Protein AF-A0A2T1LUF0-F1 (afdb_monomer)

Solvent-accessible surface area (backbone atoms only — not comparable to full-atom values): 8738 Å² total; per-residue (Å²): 135,84,77,81,76,81,46,72,66,60,50,53,50,52,51,51,52,54,47,62,18,52,32,53,38,45,42,65,79,54,93,56,100,83,43,56,70,47,78,47,63,27,57,85,24,32,35,70,45,94,84,47,35,38,38,39,35,55,52,91,51,93,32,41,53,25,64,31,43,52,84,76,80,85,52,68,20,34,42,39,33,30,38,39,20,70,37,73,80,60,78,55,43,40,29,32,39,29,41,32,38,62,60,93,87,37,79,45,43,26,39,49,32,81,74,45,63,78,77,44,64,72,50,52,35,42,49,56,94,37,28,39,40,43,34,36,39,58,99,88,52,74,50,74,48,42,30,35,71,57,92,64,29,40,42,76,61,130

Structure (mmCIF, N/CA/C/O backbone):
data_AF-A0A2T1LUF0-F1
#
_entry.id   AF-A0A2T1LUF0-F1
#
loop_
_atom_site.group_PDB
_atom_site.id
_atom_site.type_symbol
_atom_site.label_atom_id
_atom_site.label_alt_id
_atom_site.label_comp_id
_atom_site.label_asym_id
_atom_site.label_entity_id
_atom_site.label_seq_id
_atom_site.pdbx_PDB_ins_code
_atom_site.Cartn_x
_atom_site.Cartn_y
_atom_site.Cartn_z
_atom_site.occupancy
_atom_site.B_iso_or_equiv
_atom_site.auth_seq_id
_atom_site.auth_comp_id
_atom_site.auth_asym_id
_atom_site.auth_atom_id
_atom_site.pdbx_PDB_model_num
ATOM 1 N N . MET A 1 1 ? 12.434 1.227 37.910 1.00 39.69 1 MET A N 1
ATOM 2 C CA . MET A 1 1 ? 12.124 0.476 36.674 1.00 39.69 1 MET A CA 1
ATOM 3 C C . MET A 1 1 ? 10.641 0.638 36.383 1.00 39.69 1 MET A C 1
ATOM 5 O O . MET A 1 1 ? 9.829 0.006 37.044 1.00 39.69 1 MET A O 1
ATOM 9 N N . THR A 1 2 ? 10.263 1.527 35.473 1.00 48.47 2 THR A N 1
ATOM 10 C CA . THR A 1 2 ? 8.876 1.645 35.007 1.00 48.47 2 THR A CA 1
ATOM 11 C C . THR A 1 2 ? 8.647 0.570 33.948 1.00 48.47 2 THR A C 1
ATOM 13 O O . THR A 1 2 ? 9.166 0.659 32.840 1.00 48.47 2 THR A O 1
ATOM 16 N N . ARG A 1 3 ? 7.925 -0.498 34.305 1.00 55.00 3 ARG A N 1
ATOM 17 C CA . ARG A 1 3 ? 7.393 -1.444 33.316 1.00 55.00 3 ARG A CA 1
ATOM 18 C C . ARG A 1 3 ? 6.423 -0.659 32.438 1.00 55.00 3 ARG A C 1
ATOM 20 O O . ARG A 1 3 ? 5.409 -0.181 32.938 1.00 55.00 3 ARG A O 1
ATOM 27 N N . GLU A 1 4 ? 6.757 -0.493 31.165 1.00 61.50 4 GLU A N 1
ATOM 28 C CA . GLU A 1 4 ? 5.844 0.076 30.179 1.00 61.50 4 GLU A CA 1
ATOM 29 C C . GLU A 1 4 ? 4.575 -0.793 30.161 1.00 61.50 4 GLU A C 1
ATOM 31 O O . GLU A 1 4 ? 4.628 -1.987 29.853 1.00 61.50 4 GLU A O 1
ATOM 36 N N . VAL A 1 5 ? 3.439 -0.235 30.581 1.00 66.12 5 VAL A N 1
ATOM 37 C CA . VAL A 1 5 ? 2.164 -0.955 30.564 1.00 66.12 5 VAL A CA 1
ATOM 38 C C . VAL A 1 5 ? 1.681 -0.961 29.120 1.00 66.12 5 VAL A C 1
ATOM 40 O O . VAL A 1 5 ? 1.334 0.077 28.565 1.00 66.12 5 VAL A O 1
ATOM 43 N N . PHE A 1 6 ? 1.702 -2.133 28.488 1.00 70.75 6 PHE A N 1
ATOM 44 C CA . PHE A 1 6 ? 1.179 -2.310 27.137 1.00 70.75 6 PHE A CA 1
ATOM 45 C C . PHE A 1 6 ? -0.339 -2.127 27.162 1.00 70.75 6 PHE A C 1
ATOM 47 O O . PHE A 1 6 ? -1.063 -3.015 27.623 1.00 70.75 6 PHE A O 1
ATOM 54 N N . THR A 1 7 ? -0.813 -0.976 26.691 1.00 84.19 7 THR A N 1
ATOM 55 C CA . THR A 1 7 ? -2.248 -0.700 26.621 1.00 84.19 7 THR A CA 1
ATOM 56 C C . THR A 1 7 ? -2.922 -1.605 25.576 1.00 84.19 7 THR A C 1
ATOM 58 O O . THR A 1 7 ? -2.245 -2.112 24.665 1.00 84.19 7 THR A O 1
ATOM 61 N N . PRO A 1 8 ? -4.240 -1.856 25.686 1.00 84.69 8 PRO A N 1
ATOM 62 C CA . PRO A 1 8 ? -4.996 -2.592 24.672 1.00 84.69 8 PRO A CA 1
ATOM 63 C C . PRO A 1 8 ? -4.820 -2.015 23.261 1.00 84.69 8 PRO A C 1
ATOM 65 O O . PRO A 1 8 ? -4.638 -2.769 22.307 1.00 84.69 8 PRO A O 1
ATOM 68 N N . GLU A 1 9 ? -4.768 -0.689 23.140 1.00 81.62 9 GLU A N 1
ATOM 69 C CA . GLU A 1 9 ? -4.602 0.032 21.875 1.00 81.62 9 GLU A CA 1
ATOM 70 C C . GLU A 1 9 ? -3.221 -0.235 21.268 1.00 81.62 9 GLU A C 1
ATOM 72 O O . GLU A 1 9 ? -3.113 -0.566 20.087 1.00 81.62 9 GLU A O 1
ATOM 77 N N . LYS A 1 10 ? -2.154 -0.197 22.084 1.00 82.50 10 LYS A N 1
ATOM 78 C CA . LYS A 1 10 ? -0.789 -0.523 21.634 1.00 82.50 10 LYS A CA 1
ATOM 79 C C . LYS A 1 10 ? -0.705 -1.965 21.128 1.00 82.50 10 LYS A C 1
ATOM 81 O O . LYS A 1 10 ? -0.046 -2.240 20.128 1.00 82.50 10 LYS A O 1
ATOM 86 N N . ARG A 1 11 ? -1.401 -2.897 21.787 1.00 86.38 11 ARG A N 1
ATOM 87 C CA . ARG A 1 11 ? -1.461 -4.304 21.363 1.00 86.38 11 ARG A CA 1
ATOM 88 C C . ARG A 1 11 ? -2.219 -4.476 20.048 1.00 86.38 11 ARG A C 1
ATOM 90 O O . ARG A 1 11 ? -1.740 -5.200 19.178 1.00 86.38 11 ARG A O 1
ATOM 97 N N . ALA A 1 12 ? -3.365 -3.815 19.900 1.00 84.88 12 ALA A N 1
ATOM 98 C CA . ALA A 1 12 ? -4.143 -3.836 18.665 1.00 84.88 12 ALA A CA 1
ATOM 99 C C . ALA A 1 12 ? -3.321 -3.286 17.491 1.00 84.88 12 ALA A C 1
ATOM 101 O O . ALA A 1 12 ? -3.237 -3.931 16.446 1.00 84.88 12 ALA A O 1
ATOM 102 N N . TRP A 1 13 ? -2.624 -2.167 17.704 1.00 85.12 13 TRP A N 1
ATOM 103 C CA . TRP A 1 13 ? -1.712 -1.590 16.720 1.00 85.12 13 TRP A CA 1
ATOM 104 C C . TRP A 1 13 ? -0.599 -2.570 16.319 1.00 85.12 13 TRP A C 1
ATOM 106 O O . TRP A 1 13 ? -0.412 -2.829 15.132 1.00 85.12 13 TRP A O 1
ATOM 116 N N . CYS A 1 14 ? 0.091 -3.189 17.288 1.00 87.38 14 CYS A N 1
ATOM 117 C CA . CYS A 1 14 ? 1.151 -4.163 17.000 1.00 87.38 14 CYS A CA 1
ATOM 118 C C . CYS A 1 14 ? 0.638 -5.380 16.220 1.00 87.38 14 CYS A C 1
ATOM 120 O O . CYS A 1 14 ? 1.321 -5.857 15.315 1.00 87.38 14 CYS A O 1
ATOM 122 N N . ASN A 1 15 ? -0.553 -5.883 16.555 1.00 89.38 15 ASN A N 1
ATOM 123 C CA . ASN A 1 15 ? -1.156 -7.007 15.843 1.00 89.38 15 ASN A CA 1
ATOM 124 C C . ASN A 1 15 ? -1.456 -6.642 14.387 1.00 89.38 15 ASN A C 1
ATOM 126 O O . ASN A 1 15 ? -1.097 -7.398 13.489 1.00 89.38 15 ASN A O 1
ATOM 130 N N . ARG A 1 16 ? -2.045 -5.466 14.146 1.00 88.94 16 ARG A N 1
ATOM 131 C CA . ARG A 1 16 ? -2.337 -4.976 12.792 1.00 88.94 16 ARG A CA 1
ATOM 132 C C . ARG A 1 16 ? -1.066 -4.765 11.982 1.00 88.94 16 ARG A C 1
ATOM 134 O O . ARG A 1 16 ? -0.977 -5.241 10.856 1.00 88.94 16 ARG A O 1
ATOM 141 N N . TRP A 1 17 ? -0.056 -4.129 12.573 1.00 91.00 17 TRP A N 1
ATOM 142 C CA . TRP A 1 17 ? 1.248 -3.968 11.936 1.00 91.00 17 TRP A CA 1
ATOM 143 C C . TRP A 1 17 ? 1.855 -5.319 11.537 1.00 91.00 17 TRP A C 1
ATOM 145 O O . TRP A 1 17 ? 2.284 -5.494 10.398 1.00 91.00 17 TRP A O 1
ATOM 155 N N . LYS A 1 18 ? 1.799 -6.317 12.428 1.00 92.50 18 LYS A N 1
ATOM 156 C CA . LYS A 1 18 ? 2.267 -7.676 12.130 1.00 92.50 18 LYS A CA 1
ATOM 157 C C . LYS A 1 18 ? 1.479 -8.330 10.991 1.00 92.50 18 LYS A C 1
ATOM 159 O O . LYS A 1 18 ? 2.081 -9.029 10.177 1.00 92.50 18 LYS A O 1
ATOM 164 N N . THR A 1 19 ? 0.166 -8.114 10.918 1.00 92.69 19 THR A N 1
ATOM 165 C CA . THR A 1 19 ? -0.660 -8.584 9.796 1.00 92.69 19 THR A CA 1
ATOM 166 C C . THR A 1 19 ? -0.183 -7.973 8.482 1.00 92.69 19 THR A C 1
ATOM 168 O O . THR A 1 19 ? 0.086 -8.712 7.541 1.00 92.69 19 THR A O 1
ATOM 171 N N . LEU A 1 20 ? 0.014 -6.653 8.430 1.00 94.25 20 LEU A N 1
ATOM 172 C CA . LEU A 1 20 ? 0.485 -5.952 7.229 1.00 94.25 20 LEU A CA 1
ATOM 173 C C . LEU A 1 20 ? 1.869 -6.429 6.784 1.00 94.25 20 LEU A C 1
ATOM 175 O O . LEU A 1 20 ? 2.094 -6.695 5.609 1.00 94.25 20 LEU A O 1
ATOM 179 N N . GLN A 1 21 ? 2.786 -6.629 7.729 1.00 96.00 21 GLN A N 1
ATOM 180 C CA . GLN A 1 21 ? 4.127 -7.132 7.440 1.00 96.00 21 GLN A CA 1
ATOM 181 C C . GLN A 1 21 ? 4.150 -8.538 6.817 1.00 96.00 21 GLN A C 1
ATOM 183 O O . GLN A 1 21 ? 5.177 -8.933 6.269 1.00 96.00 21 GLN A O 1
ATOM 188 N N . ASN A 1 22 ? 3.059 -9.301 6.905 1.00 96.44 22 ASN A N 1
ATOM 189 C CA . ASN A 1 22 ? 2.963 -10.649 6.342 1.00 96.44 22 ASN A CA 1
ATOM 190 C C . ASN A 1 22 ? 1.808 -10.792 5.337 1.00 96.44 22 ASN A C 1
ATOM 192 O O . ASN A 1 22 ? 1.431 -11.908 4.983 1.00 96.44 22 ASN A O 1
ATOM 196 N N . ALA A 1 23 ? 1.224 -9.673 4.898 1.00 96.12 23 ALA A N 1
ATOM 197 C CA . ALA A 1 23 ? 0.115 -9.671 3.956 1.00 96.12 23 ALA A CA 1
ATOM 198 C C . ALA A 1 23 ? 0.594 -9.850 2.506 1.00 96.12 23 ALA A C 1
ATOM 200 O O . ALA A 1 23 ? 1.774 -9.684 2.172 1.00 96.12 23 ALA A O 1
ATOM 201 N N . THR A 1 24 ? -0.357 -10.186 1.636 1.00 97.75 24 THR A N 1
ATOM 202 C CA . THR A 1 24 ? -0.158 -10.244 0.188 1.00 97.75 24 THR A CA 1
ATOM 203 C C . THR A 1 24 ? -0.510 -8.895 -0.434 1.00 97.75 24 THR A C 1
ATOM 205 O O . THR A 1 24 ? -1.604 -8.381 -0.219 1.00 97.75 24 THR A O 1
ATOM 208 N N . TYR A 1 25 ? 0.409 -8.336 -1.220 1.00 98.00 25 TYR A N 1
ATOM 209 C CA . TYR A 1 25 ? 0.295 -7.033 -1.870 1.00 98.00 25 TYR A CA 1
ATOM 210 C C . TYR A 1 25 ? 0.289 -7.163 -3.386 1.00 98.00 25 TYR A C 1
ATOM 212 O O . TYR A 1 25 ? 1.051 -7.948 -3.950 1.00 98.00 25 TYR A O 1
ATOM 220 N N . THR A 1 26 ? -0.522 -6.334 -4.038 1.00 97.56 26 THR A N 1
ATOM 221 C CA . THR A 1 26 ? -0.459 -6.109 -5.484 1.00 97.56 26 THR A CA 1
ATOM 222 C C . THR A 1 26 ? 0.630 -5.080 -5.771 1.00 97.56 26 THR A C 1
ATOM 224 O O . THR A 1 26 ? 0.596 -3.974 -5.234 1.00 97.56 26 THR A O 1
ATOM 227 N N . VAL A 1 27 ? 1.609 -5.427 -6.603 1.00 96.69 27 VAL A N 1
ATOM 228 C CA . VAL A 1 27 ? 2.794 -4.598 -6.866 1.00 96.69 27 VAL A CA 1
ATOM 229 C C . VAL A 1 27 ? 3.121 -4.565 -8.358 1.00 96.69 27 VAL A C 1
ATOM 231 O O . VAL A 1 27 ? 2.947 -5.578 -9.037 1.00 96.69 27 VAL A O 1
ATOM 234 N N . PRO A 1 28 ? 3.584 -3.427 -8.897 1.00 95.56 28 PRO A N 1
ATOM 235 C CA . PRO A 1 28 ? 3.922 -3.328 -10.310 1.00 95.56 28 PRO A CA 1
ATOM 236 C C . PRO A 1 28 ? 5.251 -4.028 -10.619 1.00 95.56 28 PRO A C 1
ATOM 238 O O . PRO A 1 28 ? 6.172 -4.035 -9.802 1.00 95.56 28 PRO A O 1
ATOM 241 N N . THR A 1 29 ? 5.369 -4.603 -11.814 1.00 92.38 29 THR A N 1
ATOM 242 C CA . THR A 1 29 ? 6.590 -5.279 -12.290 1.00 92.38 29 THR A CA 1
ATOM 243 C C . THR A 1 29 ? 7.595 -4.328 -12.938 1.00 92.38 29 THR A C 1
ATOM 245 O O . THR A 1 29 ? 8.764 -4.683 -13.083 1.00 92.38 29 THR A O 1
ATOM 248 N N . ASN A 1 30 ? 7.148 -3.131 -13.321 1.00 91.06 30 ASN A N 1
ATOM 249 C CA . ASN A 1 30 ? 7.943 -2.057 -13.908 1.00 91.06 30 ASN A CA 1
ATOM 250 C C . ASN A 1 30 ? 7.407 -0.675 -13.467 1.00 91.06 30 ASN A C 1
ATOM 252 O O . ASN A 1 30 ? 6.424 -0.596 -12.734 1.00 91.06 30 ASN A O 1
ATOM 256 N N . PHE A 1 31 ? 8.064 0.417 -13.866 1.00 90.62 31 PHE A N 1
ATOM 257 C CA . PHE A 1 31 ? 7.662 1.784 -13.488 1.00 90.62 31 PHE A CA 1
ATOM 258 C C . PHE A 1 31 ? 6.901 2.540 -14.589 1.00 90.62 31 PHE A C 1
ATOM 260 O O . PHE A 1 31 ? 6.690 3.749 -14.460 1.00 90.62 31 PHE A O 1
ATOM 267 N N . GLU A 1 32 ? 6.486 1.848 -15.651 1.00 88.56 32 GLU A N 1
ATOM 268 C CA . GLU A 1 32 ? 5.768 2.445 -16.776 1.00 88.56 32 GLU A CA 1
ATOM 269 C C . GLU A 1 32 ? 4.297 2.743 -16.419 1.00 88.56 32 GLU A C 1
ATOM 271 O O . GLU A 1 32 ? 3.726 2.099 -15.531 1.00 88.56 32 GLU A O 1
ATOM 276 N N . PRO A 1 33 ? 3.633 3.694 -17.107 1.00 82.56 33 PRO A N 1
ATOM 277 C CA . PRO A 1 33 ? 2.236 4.051 -16.831 1.00 82.56 33 PRO A CA 1
ATOM 278 C C . PRO A 1 33 ? 1.239 2.884 -16.925 1.00 82.56 33 PRO A C 1
ATOM 280 O O . PRO A 1 33 ? 0.212 2.893 -16.251 1.00 82.56 33 PRO A O 1
ATOM 283 N N . ASN A 1 34 ? 1.534 1.883 -17.754 1.00 85.94 34 ASN A N 1
ATO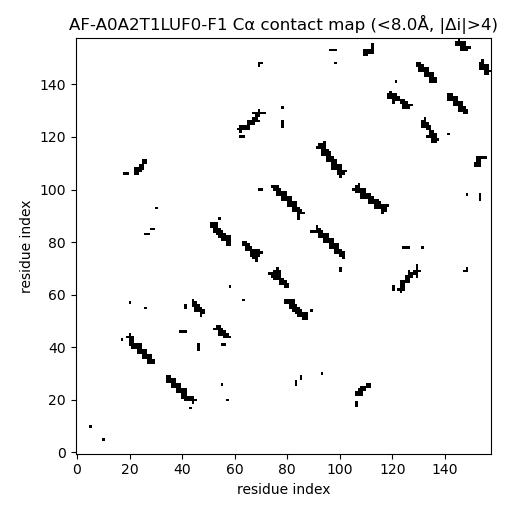M 284 C CA . ASN A 1 34 ? 0.734 0.680 -17.982 1.00 85.94 34 ASN A CA 1
ATOM 285 C C . ASN A 1 34 ? 1.418 -0.581 -17.429 1.00 85.94 34 ASN A C 1
ATOM 287 O O . ASN A 1 34 ? 1.334 -1.646 -18.040 1.00 85.94 34 ASN A O 1
ATOM 291 N N . ALA A 1 35 ? 2.118 -0.451 -16.299 1.00 90.56 35 ALA A N 1
ATOM 292 C CA . ALA A 1 35 ? 2.789 -1.567 -15.650 1.00 90.56 35 ALA A CA 1
ATOM 293 C C . ALA A 1 35 ? 1.847 -2.760 -15.427 1.00 90.56 35 ALA A C 1
ATOM 295 O O . ALA A 1 35 ? 0.699 -2.607 -15.004 1.00 90.56 35 ALA A O 1
ATOM 296 N N . GLU A 1 36 ? 2.366 -3.963 -15.662 1.00 94.19 36 GLU A N 1
ATOM 297 C CA . GLU A 1 36 ? 1.718 -5.183 -15.193 1.00 94.19 36 GLU A CA 1
ATOM 298 C C . GLU A 1 36 ? 1.867 -5.286 -13.676 1.00 94.19 36 GLU A C 1
ATOM 300 O O . GLU A 1 36 ? 2.862 -4.834 -13.103 1.00 94.19 36 GLU A O 1
ATOM 305 N N . TYR A 1 37 ? 0.893 -5.916 -13.026 1.00 95.44 37 TYR A N 1
ATOM 306 C CA . TYR A 1 37 ? 0.900 -6.119 -11.583 1.00 95.44 37 TYR A CA 1
ATOM 307 C C . TYR A 1 37 ? 0.981 -7.603 -11.247 1.00 95.44 37 TYR A C 1
ATOM 309 O O . TYR A 1 37 ? 0.353 -8.439 -11.893 1.00 95.44 37 TYR A O 1
ATOM 317 N N . ILE A 1 38 ? 1.732 -7.916 -10.197 1.00 96.25 38 ILE A N 1
ATOM 318 C CA . ILE A 1 38 ? 1.816 -9.247 -9.596 1.00 96.25 38 ILE A CA 1
ATOM 319 C C . ILE A 1 38 ? 1.425 -9.173 -8.124 1.00 96.25 38 ILE A C 1
ATOM 321 O O . ILE A 1 38 ? 1.468 -8.108 -7.509 1.00 96.25 38 ILE A O 1
ATOM 325 N N . THR A 1 39 ? 1.085 -10.314 -7.537 1.00 97.38 39 THR A N 1
ATOM 326 C CA . THR A 1 39 ? 0.885 -10.434 -6.092 1.00 97.38 39 THR A CA 1
ATOM 327 C C . THR A 1 39 ? 2.145 -10.967 -5.425 1.00 97.38 39 THR A C 1
ATOM 329 O O . THR A 1 39 ? 2.677 -11.994 -5.847 1.00 97.38 39 THR A O 1
ATOM 332 N N . VAL A 1 40 ? 2.592 -10.321 -4.353 1.00 97.25 40 VAL A N 1
ATOM 333 C CA . VAL A 1 40 ? 3.725 -10.773 -3.536 1.00 97.25 40 VAL A CA 1
ATOM 334 C C . VAL A 1 40 ? 3.308 -10.875 -2.081 1.00 97.25 40 VAL A C 1
ATOM 336 O O . VAL A 1 40 ? 2.593 -10.015 -1.582 1.00 97.25 40 VAL A O 1
ATOM 339 N N . THR A 1 41 ? 3.748 -11.919 -1.387 1.00 97.50 41 THR A N 1
ATOM 340 C CA . THR A 1 41 ? 3.554 -12.023 0.066 1.00 97.50 41 THR A CA 1
ATOM 341 C C . THR A 1 41 ? 4.801 -11.509 0.756 1.00 97.50 41 THR A C 1
ATOM 343 O O . THR A 1 41 ? 5.902 -11.985 0.474 1.00 97.50 41 THR A O 1
ATOM 346 N N . LEU A 1 42 ? 4.630 -10.519 1.629 1.00 97.25 42 LEU A N 1
ATOM 347 C CA . LEU A 1 42 ? 5.734 -9.993 2.417 1.00 97.25 42 LEU A CA 1
ATOM 348 C C . LEU A 1 42 ? 6.093 -10.979 3.533 1.00 97.25 42 LEU A C 1
ATOM 350 O O . LEU A 1 42 ? 5.241 -11.681 4.071 1.00 97.25 42 LEU A O 1
ATOM 354 N N . ASN A 1 43 ? 7.366 -11.006 3.900 1.00 96.94 43 ASN A N 1
ATOM 355 C CA . ASN A 1 43 ? 7.867 -11.635 5.108 1.00 96.94 43 ASN A CA 1
ATOM 356 C C . ASN A 1 43 ? 8.499 -10.536 5.961 1.00 96.94 43 ASN A C 1
ATOM 358 O O . ASN A 1 43 ? 9.476 -9.905 5.553 1.00 96.94 43 ASN A O 1
ATOM 362 N N . ASN A 1 44 ? 7.898 -10.262 7.120 1.00 95.62 44 ASN A N 1
ATOM 363 C CA . ASN A 1 44 ? 8.338 -9.193 8.018 1.00 95.62 44 ASN A CA 1
ATOM 364 C C . ASN A 1 44 ? 8.473 -7.813 7.324 1.00 95.62 44 ASN A C 1
ATOM 366 O O . ASN A 1 44 ? 9.416 -7.059 7.555 1.00 95.62 44 ASN A O 1
ATOM 370 N N . GLY A 1 45 ? 7.520 -7.489 6.448 1.00 95.62 45 GLY A N 1
ATOM 371 C CA . GLY A 1 45 ? 7.427 -6.218 5.731 1.00 95.62 45 GLY A CA 1
ATOM 372 C C . GLY A 1 45 ? 8.253 -6.156 4.453 1.00 95.62 45 GLY A C 1
ATOM 373 O O . GLY A 1 45 ? 8.285 -5.104 3.825 1.00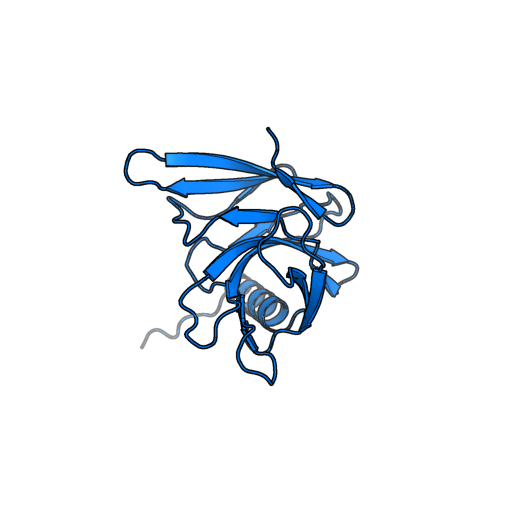 95.62 45 GLY A O 1
ATOM 374 N N . ARG A 1 46 ? 8.912 -7.247 4.046 1.00 95.75 46 ARG A N 1
ATOM 375 C CA . ARG A 1 46 ? 9.781 -7.260 2.866 1.00 95.75 46 ARG A CA 1
ATOM 376 C C . ARG A 1 46 ? 9.523 -8.454 1.960 1.00 95.75 46 ARG A C 1
ATOM 378 O O . ARG A 1 46 ? 9.215 -9.546 2.422 1.00 95.75 46 ARG A O 1
ATOM 385 N N . TYR A 1 47 ? 9.702 -8.255 0.666 1.00 95.69 47 TYR A N 1
ATOM 386 C CA . TYR A 1 47 ? 9.775 -9.314 -0.330 1.00 95.69 47 TYR A CA 1
ATOM 387 C C . TYR A 1 47 ? 10.991 -9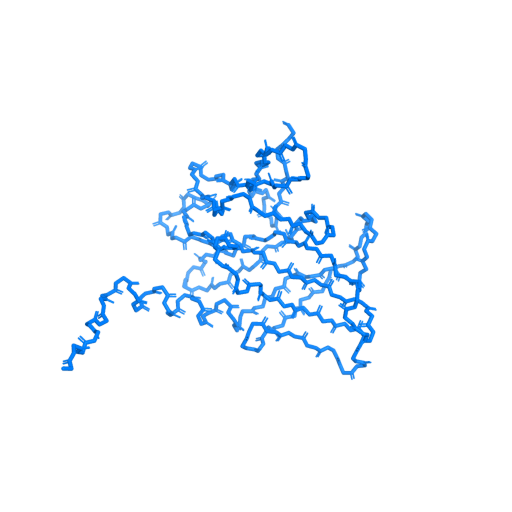.068 -1.217 1.00 95.69 47 TYR A C 1
ATOM 389 O O . TYR A 1 47 ? 11.240 -7.940 -1.638 1.00 95.69 47 TYR A O 1
ATOM 397 N N . GLN A 1 48 ? 11.724 -10.135 -1.510 1.00 94.19 48 GLN A N 1
ATOM 398 C CA . GLN A 1 48 ? 12.830 -10.144 -2.455 1.00 94.19 48 GLN A CA 1
ATOM 399 C C . GLN A 1 48 ? 12.616 -11.313 -3.407 1.00 94.19 48 GLN A C 1
ATOM 401 O O . GLN A 1 48 ? 12.404 -12.447 -2.977 1.00 94.19 48 GLN A O 1
ATOM 406 N N . ARG A 1 49 ? 12.665 -11.031 -4.707 1.00 92.56 49 ARG A N 1
ATOM 407 C CA . ARG A 1 49 ? 12.645 -12.069 -5.739 1.00 92.56 49 ARG A CA 1
ATOM 408 C C . ARG A 1 49 ? 13.988 -12.795 -5.772 1.00 92.56 49 ARG A C 1
ATOM 410 O O . ARG A 1 49 ? 15.018 -12.198 -5.473 1.00 92.56 49 ARG A O 1
ATOM 417 N N . GLU A 1 50 ? 13.987 -14.060 -6.183 1.00 89.56 50 GLU A N 1
ATOM 418 C CA . GLU A 1 50 ? 15.185 -14.916 -6.208 1.00 89.56 50 GLU A CA 1
ATOM 419 C C . GLU A 1 50 ? 16.358 -14.311 -6.993 1.00 89.56 50 GLU A C 1
ATOM 421 O O . GLU A 1 50 ? 17.511 -14.432 -6.587 1.00 89.56 50 GLU A O 1
ATOM 426 N N . ASP A 1 51 ? 16.073 -13.590 -8.080 1.00 87.50 51 ASP A N 1
ATOM 4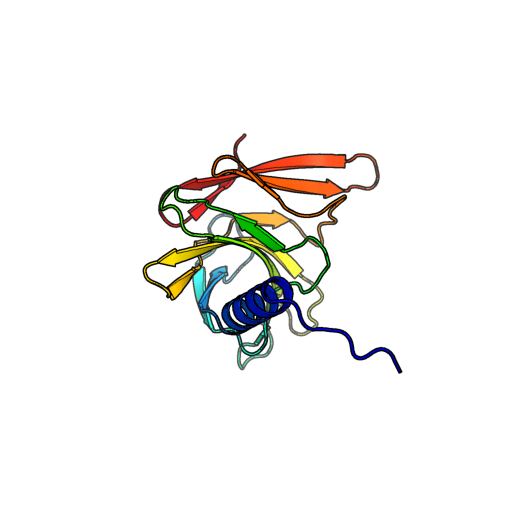27 C CA . ASP A 1 51 ? 17.096 -12.937 -8.899 1.00 87.50 51 ASP A CA 1
ATOM 428 C C . ASP A 1 51 ? 17.694 -11.673 -8.262 1.00 87.50 51 ASP A C 1
ATOM 430 O O . ASP A 1 51 ? 18.592 -11.064 -8.839 1.00 87.50 51 ASP A O 1
ATOM 434 N N . SER A 1 52 ? 17.212 -11.274 -7.079 1.00 84.56 52 SER A N 1
ATOM 435 C CA . SER A 1 52 ? 17.647 -10.092 -6.330 1.00 84.56 52 SER A CA 1
ATOM 436 C C . SER A 1 52 ? 17.549 -8.780 -7.106 1.00 84.56 52 SER A C 1
ATOM 438 O O . SER A 1 52 ? 18.232 -7.823 -6.769 1.00 84.56 52 SER A O 1
ATOM 440 N N . ARG A 1 53 ? 16.705 -8.708 -8.140 1.00 86.12 53 ARG A N 1
ATOM 441 C CA . ARG A 1 53 ? 16.461 -7.475 -8.910 1.00 86.12 53 ARG A CA 1
ATOM 442 C C . ARG A 1 53 ? 15.090 -6.886 -8.645 1.00 86.12 53 ARG A C 1
ATOM 444 O O . ARG A 1 53 ? 14.674 -5.979 -9.346 1.00 86.12 53 ARG A O 1
ATOM 451 N N . PHE A 1 54 ? 14.358 -7.431 -7.685 1.00 92.06 54 PHE A N 1
ATOM 452 C CA . PHE A 1 54 ? 13.016 -6.981 -7.376 1.00 92.06 54 PHE A CA 1
ATOM 453 C C . PHE A 1 54 ? 12.773 -7.058 -5.880 1.00 92.06 54 PHE A C 1
ATOM 455 O O . PHE A 1 54 ? 12.754 -8.148 -5.299 1.00 92.06 54 PHE A O 1
ATOM 462 N N . PHE A 1 55 ? 12.555 -5.892 -5.290 1.00 93.75 55 PHE A N 1
ATOM 463 C CA . PHE A 1 55 ? 12.339 -5.716 -3.867 1.00 93.75 55 PHE A CA 1
ATOM 464 C C . PHE A 1 55 ? 11.049 -4.956 -3.638 1.00 93.75 55 PHE A C 1
ATOM 466 O O . PHE A 1 55 ? 10.763 -3.976 -4.325 1.00 93.75 55 PHE A O 1
ATOM 473 N N . VAL A 1 56 ? 10.303 -5.390 -2.632 1.00 95.44 56 VAL A N 1
ATOM 474 C CA . VAL A 1 56 ? 9.155 -4.664 -2.103 1.00 95.44 56 VAL A CA 1
ATOM 475 C C . VAL A 1 56 ? 9.364 -4.518 -0.612 1.00 95.44 56 VAL A C 1
ATOM 477 O O . VAL A 1 56 ? 9.661 -5.498 0.069 1.00 95.44 56 VAL A O 1
ATOM 480 N N . GLU A 1 57 ? 9.208 -3.306 -0.103 1.00 94.94 57 GLU A N 1
ATOM 481 C CA . GLU A 1 57 ? 9.346 -3.028 1.319 1.00 94.94 57 GLU A CA 1
ATOM 482 C C . GLU A 1 57 ? 8.217 -2.125 1.799 1.00 94.94 57 GLU A C 1
ATOM 484 O O . GLU A 1 57 ? 8.052 -1.006 1.318 1.00 94.94 57 GLU A O 1
ATOM 489 N N . LEU A 1 58 ? 7.459 -2.610 2.780 1.00 94.69 58 LEU A N 1
ATOM 490 C CA . LEU A 1 58 ? 6.531 -1.799 3.549 1.00 94.69 58 LEU A CA 1
ATOM 491 C C . LEU A 1 58 ? 7.335 -0.793 4.372 1.00 94.69 58 LEU A C 1
ATOM 493 O O . LEU A 1 58 ? 8.178 -1.183 5.183 1.00 94.69 58 LEU A O 1
ATOM 497 N N . VAL A 1 59 ? 7.084 0.498 4.173 1.00 88.44 59 VAL A N 1
ATOM 498 C CA . VAL A 1 59 ? 7.890 1.523 4.831 1.00 88.44 59 VAL A CA 1
ATOM 499 C C . VAL A 1 59 ? 7.497 1.613 6.300 1.00 88.44 59 VAL A C 1
ATOM 501 O O . VAL A 1 59 ? 6.358 1.921 6.643 1.00 88.44 59 VAL A O 1
ATOM 504 N N . ASN A 1 60 ? 8.463 1.353 7.178 1.00 85.50 60 ASN A N 1
ATOM 505 C CA . ASN A 1 60 ? 8.299 1.455 8.624 1.00 85.50 60 ASN A CA 1
ATOM 506 C C . ASN A 1 60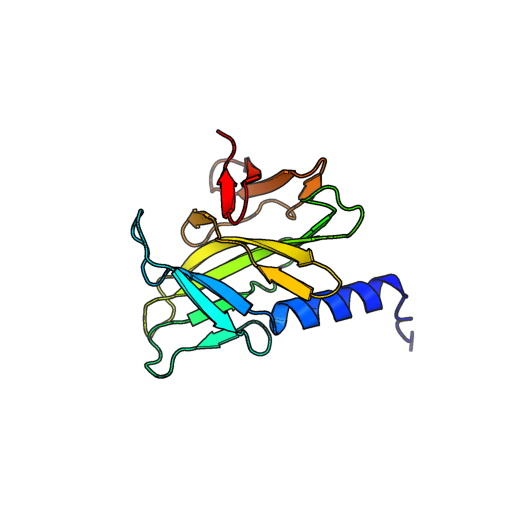 ? 8.760 2.827 9.137 1.00 85.50 60 ASN A C 1
ATOM 508 O O . ASN A 1 60 ? 9.609 2.931 10.023 1.00 85.50 60 ASN A O 1
ATOM 512 N N . GLU A 1 61 ? 8.230 3.889 8.538 1.00 86.88 61 GLU A N 1
ATOM 513 C CA . GLU A 1 61 ? 8.473 5.261 8.971 1.00 86.88 61 GLU A CA 1
ATOM 514 C C . GLU A 1 61 ? 7.236 5.828 9.660 1.00 86.88 61 GLU A C 1
ATOM 516 O O . GLU A 1 61 ? 6.088 5.536 9.304 1.00 86.88 61 GLU A O 1
ATOM 521 N N . LYS A 1 62 ? 7.465 6.677 10.667 1.00 85.75 62 LYS A N 1
ATOM 522 C CA . LYS A 1 62 ? 6.374 7.344 11.375 1.00 85.75 62 LYS A CA 1
ATOM 523 C C . LYS A 1 62 ? 5.542 8.143 10.371 1.00 85.75 62 LYS A C 1
ATOM 525 O O . LYS A 1 62 ? 6.065 8.998 9.668 1.00 85.75 62 LYS A O 1
ATOM 530 N N . GLY A 1 63 ? 4.240 7.882 10.357 1.00 90.81 63 GLY A N 1
ATOM 531 C CA . GLY A 1 63 ? 3.296 8.603 9.515 1.00 90.81 63 GLY A CA 1
ATOM 532 C C . GLY A 1 63 ? 3.090 8.026 8.117 1.00 90.81 63 GLY A C 1
ATOM 533 O O . GLY A 1 63 ? 2.239 8.537 7.408 1.00 90.81 63 GLY A O 1
ATOM 534 N N . TRP A 1 64 ? 3.770 6.944 7.730 1.00 94.56 64 TRP A N 1
ATOM 535 C CA . TRP A 1 64 ? 3.570 6.271 6.431 1.00 94.56 64 TRP A CA 1
ATOM 536 C C . TRP A 1 64 ? 2.441 5.229 6.448 1.00 94.56 64 TRP A C 1
ATOM 538 O O . TRP A 1 64 ? 2.237 4.479 5.491 1.00 94.56 64 TRP A O 1
ATOM 548 N N . LEU A 1 65 ? 1.706 5.198 7.557 1.00 94.81 65 LEU A N 1
ATOM 549 C CA . LEU A 1 65 ? 0.606 4.296 7.830 1.00 94.81 65 LEU A CA 1
ATOM 550 C C . LEU A 1 65 ? -0.528 5.084 8.481 1.00 94.81 65 LEU A C 1
ATOM 552 O O . LEU A 1 65 ? -0.287 5.842 9.423 1.00 94.81 65 LEU A O 1
ATOM 556 N N . ALA A 1 66 ? -1.750 4.863 8.013 1.00 95.50 66 ALA A N 1
ATOM 557 C CA . ALA A 1 66 ? -2.962 5.358 8.647 1.00 95.50 66 ALA A CA 1
ATOM 558 C C . ALA A 1 66 ? -4.004 4.253 8.743 1.00 95.50 66 ALA A C 1
ATOM 560 O O . ALA A 1 66 ? -4.043 3.348 7.911 1.00 95.50 66 ALA A O 1
ATOM 561 N N . PHE A 1 67 ? -4.852 4.376 9.754 1.00 94.19 67 PHE A N 1
ATOM 562 C CA . PHE A 1 67 ? -5.971 3.487 10.004 1.00 94.19 67 PHE A CA 1
ATOM 563 C C . PHE A 1 67 ? -7.280 4.273 9.937 1.00 94.19 67 PHE A C 1
ATOM 565 O O . PHE A 1 67 ? -7.323 5.426 10.372 1.00 94.19 67 PHE A O 1
ATOM 572 N N . GLY A 1 68 ? -8.323 3.661 9.389 1.00 95.00 68 GLY A N 1
ATOM 573 C CA . GLY A 1 68 ? -9.657 4.250 9.299 1.00 95.00 68 GLY A CA 1
ATOM 574 C C . GLY A 1 68 ? -10.552 3.474 8.341 1.00 95.00 68 GLY A C 1
ATOM 575 O O . GLY A 1 68 ? -10.062 2.681 7.551 1.00 95.00 68 GLY A O 1
ATOM 576 N N . ASP A 1 69 ? -11.857 3.707 8.415 1.00 96.00 69 ASP A N 1
ATOM 577 C CA . ASP A 1 69 ? -12.850 3.045 7.564 1.00 96.00 69 ASP A CA 1
ATOM 578 C C . ASP A 1 69 ? -12.842 3.659 6.147 1.00 96.00 69 ASP A C 1
ATOM 580 O O . ASP A 1 69 ? -13.221 4.823 5.949 1.00 96.00 69 ASP A O 1
ATOM 584 N N . LEU A 1 70 ? -12.329 2.912 5.164 1.00 97.12 70 LEU A N 1
ATOM 585 C CA . LEU A 1 70 ? -12.204 3.356 3.775 1.00 97.12 70 LEU A CA 1
ATOM 586 C C . LEU A 1 70 ? -13.357 2.876 2.895 1.00 97.12 70 LEU A C 1
ATOM 588 O O . LEU A 1 70 ? -13.650 3.531 1.893 1.00 97.12 70 LEU A O 1
ATOM 592 N N . ASN A 1 71 ? -13.995 1.758 3.236 1.00 95.56 71 ASN A N 1
ATOM 593 C CA . ASN A 1 71 ? -15.080 1.165 2.451 1.00 95.56 71 ASN A CA 1
ATOM 594 C C . ASN A 1 71 ? -16.484 1.380 3.067 1.00 95.56 71 ASN A C 1
ATOM 596 O O . ASN A 1 71 ? -17.475 0.978 2.455 1.00 95.56 71 ASN A O 1
ATOM 600 N N . ASN A 1 72 ? -16.576 2.077 4.204 1.00 95.25 72 ASN A N 1
ATOM 601 C CA . ASN A 1 72 ? -17.787 2.332 4.992 1.00 95.25 72 ASN A CA 1
ATOM 602 C C . ASN A 1 72 ? -18.486 1.064 5.500 1.00 95.25 72 ASN A C 1
ATOM 604 O O . ASN A 1 72 ? -19.717 1.040 5.606 1.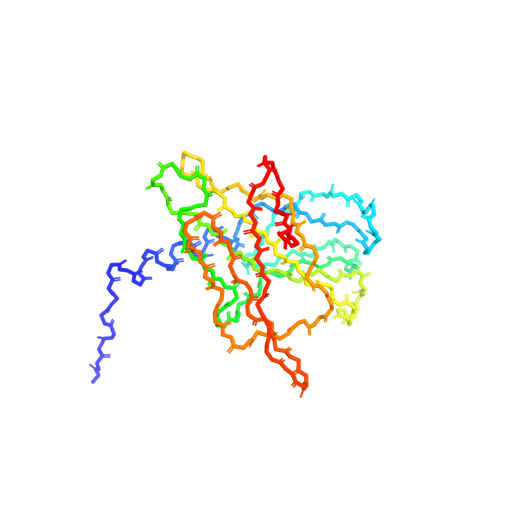00 95.25 72 ASN A O 1
ATOM 608 N N . ASP A 1 73 ? -17.735 0.004 5.800 1.00 94.81 73 ASP A N 1
ATOM 609 C CA . ASP A 1 73 ? -18.291 -1.228 6.369 1.00 94.81 73 ASP A CA 1
ATOM 610 C C . ASP A 1 73 ? -18.296 -1.244 7.911 1.00 94.81 73 ASP A C 1
ATOM 612 O O . ASP A 1 73 ? -18.766 -2.208 8.528 1.00 94.81 73 ASP A O 1
ATOM 616 N N . GLY A 1 74 ? -17.828 -0.162 8.544 1.00 92.81 74 GLY A N 1
ATOM 617 C CA . GLY A 1 74 ? -17.734 -0.013 9.993 1.00 92.81 74 GLY A CA 1
ATOM 618 C C . GLY A 1 74 ? -16.518 -0.703 10.615 1.00 92.81 74 GLY A C 1
ATOM 619 O O . GLY A 1 74 ? -16.371 -0.672 11.843 1.00 92.81 74 GLY A O 1
ATOM 620 N N . LYS A 1 75 ? -15.653 -1.327 9.810 1.00 92.06 75 LYS A N 1
ATOM 621 C CA . LYS A 1 75 ? -14.357 -1.865 10.228 1.00 92.06 75 LYS A CA 1
ATOM 622 C C . LYS A 1 75 ? -13.251 -0.883 9.867 1.00 92.06 75 LYS A C 1
ATOM 624 O O . LYS A 1 75 ? -13.419 0.077 9.125 1.00 92.06 75 LYS A O 1
ATOM 629 N N . GLU A 1 76 ? -12.100 -1.084 10.493 1.00 92.62 76 GLU A N 1
ATOM 630 C CA . GLU A 1 76 ? -10.952 -0.216 10.286 1.00 92.62 76 GLU A CA 1
ATOM 631 C C . GLU A 1 76 ? -10.041 -0.813 9.212 1.00 92.62 76 GLU A C 1
ATOM 633 O O . GLU A 1 76 ? -9.471 -1.888 9.405 1.00 92.62 76 GLU A O 1
ATOM 638 N N . ASP A 1 77 ? -9.872 -0.081 8.119 1.00 96.38 77 ASP A N 1
ATOM 639 C CA . ASP A 1 77 ? -8.945 -0.396 7.042 1.00 96.38 77 ASP A CA 1
ATOM 640 C C . ASP A 1 77 ? -7.605 0.318 7.245 1.00 96.38 77 ASP A C 1
ATOM 642 O O . ASP A 1 77 ? -7.375 1.056 8.212 1.00 96.38 77 ASP A O 1
ATOM 646 N N . VAL A 1 78 ? -6.691 0.103 6.301 1.00 96.31 78 VAL A N 1
ATOM 647 C CA . VAL A 1 78 ? -5.342 0.658 6.349 1.00 96.31 78 VAL A CA 1
ATOM 648 C C . VAL A 1 78 ? -4.997 1.369 5.050 1.00 96.31 78 VAL A C 1
ATOM 650 O O . VAL A 1 78 ? -5.161 0.812 3.970 1.00 96.31 78 VAL A O 1
ATOM 653 N N . ALA A 1 79 ? -4.405 2.555 5.154 1.00 97.69 79 ALA A N 1
ATOM 654 C CA . ALA A 1 79 ? -3.624 3.167 4.086 1.00 97.69 79 ALA A CA 1
ATOM 655 C C . ALA A 1 79 ? -2.141 3.004 4.412 1.00 97.69 79 ALA A C 1
ATOM 657 O O . ALA A 1 79 ? -1.687 3.426 5.478 1.00 97.69 79 ALA A O 1
ATOM 658 N N . ALA A 1 80 ? -1.389 2.387 3.506 1.00 97.12 80 ALA A N 1
ATOM 659 C CA . ALA A 1 80 ? 0.013 2.064 3.718 1.00 97.12 80 ALA A CA 1
ATOM 660 C C . ALA A 1 80 ? 0.855 2.451 2.508 1.00 97.12 80 ALA A C 1
ATOM 662 O O . ALA A 1 80 ? 0.428 2.300 1.359 1.00 97.12 80 ALA A O 1
ATOM 663 N N . ILE A 1 81 ? 2.076 2.904 2.775 1.00 97.38 81 ILE A N 1
ATOM 664 C CA . ILE A 1 81 ? 3.060 3.174 1.737 1.00 97.38 81 ILE A CA 1
ATOM 665 C C . ILE A 1 81 ? 4.137 2.090 1.725 1.00 97.38 81 ILE A C 1
ATOM 667 O O . ILE A 1 81 ? 4.655 1.678 2.765 1.00 97.38 81 ILE A O 1
ATOM 671 N N . PHE A 1 82 ? 4.506 1.657 0.524 1.00 96.31 82 PHE A N 1
ATOM 672 C CA . PHE A 1 82 ? 5.625 0.751 0.298 1.00 96.31 82 PHE A CA 1
ATOM 673 C C . PHE A 1 82 ? 6.529 1.253 -0.832 1.00 96.31 82 PHE A C 1
ATOM 675 O O . PHE A 1 82 ? 6.115 2.018 -1.708 1.00 96.31 82 PHE A O 1
ATOM 682 N N . GLY A 1 83 ? 7.787 0.829 -0.795 1.00 95.12 83 GLY A N 1
ATOM 683 C CA . GLY A 1 83 ? 8.758 1.023 -1.863 1.00 95.12 83 GLY A CA 1
ATOM 684 C C . GLY A 1 83 ? 8.850 -0.209 -2.758 1.00 95.12 83 GLY A C 1
ATOM 685 O O . GLY A 1 83 ? 8.762 -1.337 -2.276 1.00 95.12 83 GLY A O 1
ATOM 686 N N . VAL A 1 84 ? 9.064 0.012 -4.053 1.00 95.12 84 VAL A N 1
ATOM 687 C CA . VAL A 1 84 ? 9.440 -1.022 -5.024 1.00 95.12 84 VAL A CA 1
ATOM 688 C C . VAL A 1 84 ? 10.772 -0.635 -5.645 1.00 95.12 84 VAL A C 1
ATOM 690 O O . VAL A 1 84 ? 10.892 0.468 -6.180 1.00 95.12 84 VAL A O 1
ATOM 693 N N . SER A 1 85 ? 11.752 -1.535 -5.600 1.00 93.44 85 SER A N 1
ATOM 694 C CA . SER A 1 85 ? 12.992 -1.424 -6.375 1.00 93.44 85 SER A CA 1
ATOM 695 C C . SER A 1 85 ? 13.077 -2.544 -7.402 1.00 93.44 85 SER A C 1
ATOM 697 O O . SER A 1 85 ? 12.706 -3.684 -7.128 1.00 93.44 85 SER A O 1
ATOM 699 N N . LEU A 1 86 ? 13.563 -2.183 -8.590 1.00 89.06 86 LEU A N 1
ATOM 700 C CA . LEU A 1 86 ? 13.757 -3.074 -9.735 1.00 89.06 86 LEU A CA 1
ATOM 701 C C . LEU A 1 86 ? 15.244 -3.242 -10.095 1.00 89.06 86 LEU A C 1
ATOM 703 O O . LEU A 1 86 ? 15.579 -3.649 -11.209 1.00 89.06 86 LEU A O 1
ATOM 707 N N . ASP A 1 87 ? 16.147 -2.853 -9.192 1.00 83.44 87 ASP A N 1
ATOM 708 C CA . ASP A 1 87 ? 17.588 -2.899 -9.406 1.00 83.44 87 ASP A CA 1
ATOM 709 C C . ASP A 1 87 ? 18.316 -3.673 -8.293 1.00 83.44 87 ASP A C 1
ATOM 711 O O . ASP A 1 87 ? 17.880 -3.645 -7.143 1.00 83.44 87 AS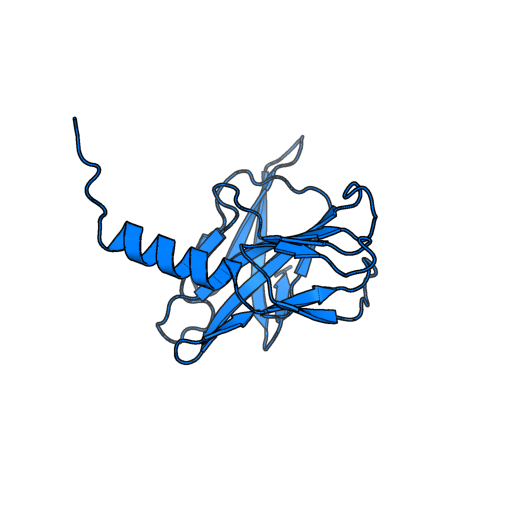P A O 1
ATOM 715 N N . PRO A 1 88 ? 19.439 -4.358 -8.605 1.00 72.69 88 PRO A N 1
ATOM 716 C CA . PRO A 1 88 ? 20.188 -5.140 -7.614 1.00 72.69 88 PRO A CA 1
ATOM 717 C C . PRO A 1 88 ? 20.674 -4.318 -6.417 1.00 72.69 88 PRO A C 1
ATOM 719 O O . PRO A 1 88 ? 20.815 -4.832 -5.312 1.00 72.69 88 PRO A O 1
ATOM 722 N N . ASP A 1 89 ? 20.939 -3.034 -6.655 1.00 73.31 89 ASP A N 1
ATOM 723 C CA . ASP A 1 89 ? 21.520 -2.129 -5.669 1.00 73.31 89 ASP A CA 1
ATOM 724 C C . ASP A 1 89 ? 20.466 -1.441 -4.785 1.00 73.31 89 ASP A C 1
ATOM 726 O O . ASP A 1 89 ? 20.835 -0.671 -3.896 1.00 73.31 89 ASP A O 1
ATOM 730 N N . GLY A 1 90 ? 19.165 -1.625 -5.050 1.00 68.69 90 GLY A N 1
ATOM 731 C CA . GLY A 1 90 ? 18.104 -0.925 -4.319 1.00 68.69 90 GLY A CA 1
ATOM 732 C C . GLY A 1 90 ? 18.097 0.598 -4.524 1.00 68.69 90 GLY A C 1
ATOM 733 O O . GLY A 1 90 ? 17.505 1.332 -3.731 1.00 68.69 90 GLY A O 1
ATOM 734 N N . LYS A 1 91 ? 18.794 1.119 -5.543 1.00 70.25 91 LYS A N 1
ATOM 735 C CA . LYS A 1 91 ? 19.016 2.562 -5.736 1.00 70.25 91 LYS A CA 1
ATOM 736 C C . LYS A 1 91 ? 17.862 3.241 -6.458 1.00 70.25 91 LYS A C 1
ATOM 738 O O . LYS A 1 91 ? 17.686 4.450 -6.281 1.00 70.25 91 LYS A O 1
ATOM 743 N N . LYS A 1 92 ? 17.082 2.510 -7.251 1.00 76.12 92 LYS A N 1
ATOM 744 C CA . LYS A 1 92 ? 15.892 3.018 -7.940 1.00 76.12 92 LYS A CA 1
ATOM 745 C C . LYS A 1 92 ? 14.645 2.517 -7.229 1.00 76.12 92 LYS A C 1
ATOM 747 O O . LYS A 1 92 ? 14.156 1.433 -7.525 1.00 76.12 92 LYS A O 1
ATOM 752 N N . VAL A 1 93 ? 14.142 3.327 -6.298 1.00 88.12 93 VAL A N 1
ATOM 753 C CA . VAL A 1 93 ? 12.919 3.038 -5.542 1.00 88.12 93 VAL A CA 1
ATOM 754 C C . VAL A 1 93 ? 11.799 3.956 -6.012 1.00 88.12 93 VAL A C 1
ATOM 756 O O . VAL A 1 93 ? 11.914 5.181 -5.919 1.00 88.12 93 VAL A O 1
ATOM 759 N N . ALA A 1 94 ? 10.702 3.362 -6.465 1.00 93.81 94 ALA A N 1
ATOM 760 C CA . ALA A 1 94 ? 9.431 4.054 -6.611 1.00 93.81 94 ALA A CA 1
ATOM 761 C C . ALA A 1 94 ? 8.561 3.794 -5.376 1.00 93.81 94 ALA A C 1
ATOM 763 O O . ALA A 1 94 ? 8.540 2.692 -4.830 1.00 93.81 94 ALA A O 1
ATOM 764 N N . THR A 1 95 ? 7.852 4.825 -4.935 1.00 95.38 95 THR A N 1
ATOM 765 C CA . THR A 1 95 ? 6.988 4.794 -3.759 1.00 95.38 95 THR A CA 1
ATOM 766 C C . THR A 1 95 ? 5.529 4.698 -4.186 1.00 95.38 95 THR A C 1
ATOM 768 O O . THR A 1 95 ? 5.089 5.405 -5.098 1.00 95.38 95 THR A O 1
ATOM 771 N N . TYR A 1 96 ? 4.774 3.842 -3.504 1.00 97.19 96 TYR A N 1
ATOM 772 C CA . TYR A 1 96 ? 3.391 3.515 -3.827 1.00 97.19 96 TYR A CA 1
ATOM 773 C C . TYR A 1 96 ? 2.498 3.612 -2.598 1.00 97.19 96 TYR A C 1
ATOM 775 O O . TYR A 1 96 ? 2.894 3.196 -1.514 1.00 97.19 96 TYR A O 1
ATOM 783 N N . LEU A 1 97 ? 1.281 4.114 -2.789 1.00 98.00 97 LEU A N 1
ATOM 784 C CA . LEU A 1 97 ? 0.208 4.063 -1.801 1.00 98.00 97 LEU A CA 1
ATOM 785 C C . LEU A 1 97 ? -0.730 2.911 -2.137 1.00 98.00 97 LEU A C 1
ATOM 787 O O . LEU A 1 97 ? -1.184 2.798 -3.274 1.00 98.00 97 LEU A O 1
ATOM 791 N N . THR A 1 98 ? -1.083 2.118 -1.135 1.00 98.12 98 THR A N 1
ATOM 792 C CA . THR A 1 98 ? -2.157 1.128 -1.221 1.00 98.12 98 THR A CA 1
ATOM 793 C C . THR A 1 98 ? -3.133 1.288 -0.070 1.00 98.12 98 THR A C 1
ATOM 795 O O . THR A 1 98 ? -2.775 1.772 1.005 1.00 98.12 98 THR A O 1
ATOM 798 N N . ALA A 1 99 ? -4.356 0.820 -0.294 1.00 98.00 99 ALA A N 1
ATOM 799 C CA . ALA A 1 99 ? -5.289 0.491 0.766 1.00 98.00 99 ALA A CA 1
ATOM 800 C C . ALA A 1 99 ? -5.217 -1.016 1.046 1.00 98.00 99 ALA A C 1
ATOM 802 O O . ALA A 1 99 ? -4.987 -1.806 0.126 1.00 98.00 99 ALA A O 1
ATOM 803 N N . VAL A 1 100 ? -5.391 -1.406 2.302 1.00 97.50 100 VAL A N 1
ATOM 804 C CA . VAL A 1 100 ? -5.568 -2.794 2.730 1.00 97.50 100 VAL A CA 1
ATOM 805 C C . VAL A 1 100 ? -6.879 -2.852 3.492 1.00 97.50 100 VAL A C 1
ATOM 807 O O . VAL A 1 100 ? -6.981 -2.269 4.570 1.00 97.50 100 VAL A O 1
ATOM 810 N N . LEU A 1 101 ? -7.867 -3.514 2.898 1.00 96.81 101 LEU A N 1
ATOM 811 C CA . LEU A 1 101 ? -9.207 -3.641 3.459 1.00 96.81 101 LEU A CA 1
ATOM 812 C C . LEU A 1 101 ? -9.289 -4.806 4.444 1.00 96.81 101 LEU A C 1
ATOM 814 O O . LEU A 1 101 ? -8.632 -5.831 4.228 1.00 96.81 101 LEU A O 1
ATOM 818 N N . ASP A 1 102 ? -10.121 -4.674 5.476 1.00 94.00 102 ASP A N 1
ATOM 819 C CA . ASP A 1 102 ? -10.518 -5.789 6.343 1.00 94.00 102 ASP A CA 1
ATOM 820 C C . ASP A 1 102 ? -11.803 -6.457 5.827 1.00 94.00 102 ASP A C 1
ATOM 822 O O . ASP A 1 102 ? -12.925 -6.152 6.238 1.00 94.00 102 ASP A O 1
ATOM 826 N N . ILE A 1 103 ? -11.637 -7.441 4.942 1.00 91.94 103 ILE A N 1
ATOM 827 C CA . ILE A 1 103 ? -12.754 -8.236 4.431 1.00 91.94 103 ILE A CA 1
ATOM 828 C C . ILE A 1 103 ? -12.876 -9.507 5.270 1.00 91.94 103 ILE A C 1
ATOM 830 O O . ILE A 1 103 ? -12.104 -10.455 5.129 1.00 91.94 103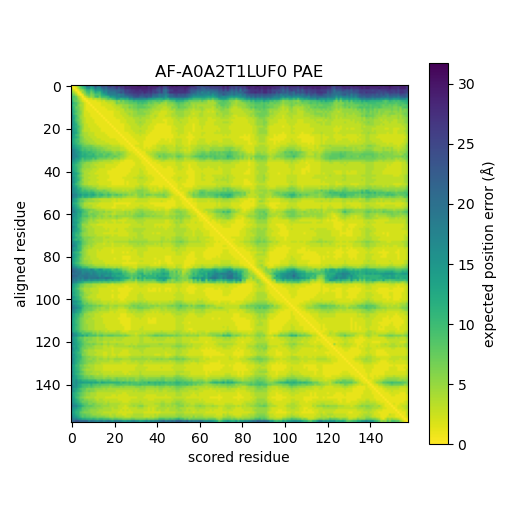 ILE A O 1
ATOM 834 N N . ASP A 1 104 ? -13.858 -9.519 6.169 1.00 88.38 104 ASP A N 1
ATOM 835 C CA . ASP A 1 104 ? -14.163 -10.642 7.070 1.00 88.38 104 ASP A CA 1
ATOM 836 C C . ASP A 1 104 ? -12.962 -11.148 7.892 1.00 88.38 104 ASP A C 1
ATOM 838 O O . ASP A 1 104 ? -12.738 -12.353 8.042 1.00 88.38 104 ASP A O 1
ATOM 842 N N . GLY A 1 105 ? -12.173 -10.221 8.439 1.00 85.38 105 GLY A N 1
ATOM 843 C CA . GLY A 1 105 ? -10.981 -10.515 9.233 1.00 85.38 105 GLY A CA 1
ATOM 844 C C . GLY A 1 105 ? -9.743 -10.807 8.386 1.00 85.38 105 GLY A C 1
ATOM 845 O O . GLY A 1 105 ? -8.714 -11.219 8.932 1.00 85.38 105 GLY A O 1
ATOM 846 N N . LYS A 1 106 ? -9.824 -10.649 7.059 1.00 89.69 106 LYS A N 1
ATOM 847 C CA . LYS A 1 106 ? -8.721 -10.898 6.126 1.00 89.69 106 LYS A CA 1
ATOM 848 C C . LYS A 1 106 ? -8.263 -9.599 5.483 1.00 89.69 106 LYS A C 1
ATOM 850 O O . LYS A 1 106 ? -9.045 -8.876 4.878 1.00 89.69 106 LYS A O 1
ATOM 855 N N . ALA A 1 107 ? -6.956 -9.369 5.554 1.00 93.75 107 ALA A N 1
ATOM 856 C CA . ALA A 1 107 ? -6.304 -8.257 4.885 1.00 93.75 107 ALA A CA 1
ATOM 857 C C . ALA A 1 107 ? -6.326 -8.452 3.360 1.00 93.75 107 ALA A C 1
ATOM 859 O O . ALA A 1 107 ? -5.746 -9.414 2.848 1.00 93.75 107 ALA A O 1
ATOM 860 N N . GLN A 1 108 ? -6.948 -7.520 2.640 1.00 96.25 108 GLN A N 1
ATOM 861 C CA . GLN A 1 108 ? -6.987 -7.491 1.180 1.00 96.25 108 GLN A CA 1
ATOM 862 C C . GLN A 1 108 ? -6.355 -6.199 0.655 1.00 96.25 108 GLN A C 1
ATOM 864 O O . GLN A 1 108 ? -6.968 -5.133 0.686 1.00 96.25 108 GLN A O 1
ATOM 869 N N . ALA A 1 109 ? -5.121 -6.290 0.152 1.00 97.38 109 ALA A N 1
ATOM 870 C CA . ALA A 1 109 ? -4.444 -5.157 -0.471 1.00 97.38 109 ALA A CA 1
ATOM 871 C C . ALA A 1 109 ? -5.009 -4.865 -1.869 1.00 97.38 109 ALA A C 1
ATOM 873 O O . ALA A 1 109 ? -5.137 -5.762 -2.705 1.00 97.38 109 ALA A O 1
ATOM 874 N N . LEU A 1 110 ? -5.306 -3.595 -2.129 1.00 97.88 110 LEU A N 1
ATOM 875 C CA . LEU A 1 110 ? -5.793 -3.121 -3.421 1.00 97.88 110 LEU A CA 1
ATOM 876 C C . LEU A 1 110 ? -4.647 -2.850 -4.405 1.00 97.88 110 LEU A C 1
ATOM 878 O O . LEU A 1 110 ? -3.470 -2.848 -4.046 1.00 97.88 110 LEU A O 1
ATOM 882 N N . THR A 1 111 ? -4.987 -2.611 -5.671 1.00 97.50 111 THR A N 1
ATOM 883 C CA . THR A 1 111 ? -4.023 -2.121 -6.659 1.00 97.50 111 THR A CA 1
ATOM 884 C C . THR A 1 111 ? -3.544 -0.722 -6.249 1.00 97.50 111 THR A C 1
ATOM 886 O O . THR A 1 111 ? -4.376 0.179 -6.074 1.00 97.50 111 THR A O 1
ATOM 889 N N . PRO A 1 112 ? -2.225 -0.523 -6.096 1.00 97.56 112 PRO A N 1
ATOM 890 C CA . PRO A 1 112 ? -1.666 0.710 -5.568 1.00 97.56 112 PRO A CA 1
ATOM 891 C C . PRO A 1 112 ? -1.661 1.836 -6.607 1.00 97.56 112 PRO A C 1
ATOM 893 O O . PRO A 1 112 ? -1.756 1.603 -7.811 1.00 97.56 112 PRO A O 1
ATOM 896 N N . VAL A 1 113 ? -1.426 3.057 -6.134 1.00 96.12 113 VAL A N 1
ATOM 897 C CA . VAL A 1 113 ? -1.120 4.226 -6.966 1.00 96.12 113 VAL A CA 1
ATOM 898 C C . VAL A 1 113 ? 0.318 4.677 -6.733 1.00 96.12 113 VAL A C 1
ATOM 900 O O . VAL A 1 113 ? 0.803 4.708 -5.598 1.00 96.12 113 VAL A O 1
ATOM 903 N N . ARG A 1 114 ? 1.026 5.028 -7.811 1.00 95.81 114 ARG A N 1
ATOM 904 C CA . ARG A 1 114 ? 2.391 5.558 -7.721 1.00 95.81 114 ARG A CA 1
ATOM 905 C C . ARG A 1 114 ? 2.358 6.971 -7.141 1.00 95.81 114 ARG A C 1
ATOM 907 O O . ARG A 1 114 ? 1.686 7.846 -7.680 1.00 95.81 114 ARG A O 1
ATOM 914 N N . LEU A 1 115 ? 3.124 7.202 -6.078 1.00 95.31 115 LEU A N 1
ATOM 915 C CA . LEU A 1 115 ? 3.281 8.522 -5.460 1.00 95.31 115 LEU A CA 1
ATOM 916 C C . LEU A 1 115 ? 4.471 9.300 -6.032 1.00 95.31 115 LEU A C 1
ATOM 918 O O . LEU A 1 115 ? 4.465 10.528 -6.019 1.00 95.31 115 LEU A O 1
ATOM 922 N N . GLY A 1 116 ? 5.480 8.593 -6.543 1.00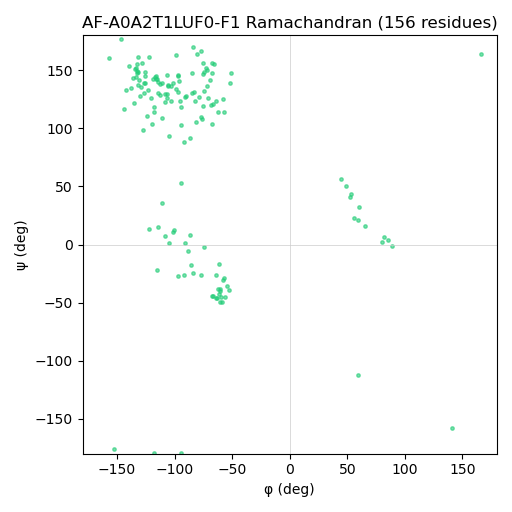 93.19 116 GLY A N 1
ATOM 923 C CA . GLY A 1 116 ? 6.679 9.182 -7.132 1.00 93.19 116 GLY A CA 1
ATOM 924 C C . GLY A 1 116 ? 7.934 8.402 -6.765 1.00 93.19 116 GLY A C 1
ATOM 925 O O . GLY A 1 116 ? 7.868 7.225 -6.416 1.00 93.19 116 GLY A O 1
ATOM 926 N N . GLU A 1 117 ? 9.081 9.063 -6.851 1.00 91.31 117 GLU A N 1
ATOM 927 C CA . GLU A 1 117 ? 10.369 8.540 -6.395 1.00 91.31 117 GLU A CA 1
ATOM 928 C C . GLU A 1 117 ? 10.757 9.262 -5.110 1.00 91.31 117 GLU A C 1
ATOM 930 O O . GLU A 1 117 ? 10.735 10.490 -5.085 1.00 91.31 117 GLU A O 1
ATOM 935 N N . ARG A 1 118 ? 11.116 8.510 -4.060 1.00 82.75 118 ARG A N 1
ATOM 936 C CA . ARG A 1 118 ? 11.636 9.054 -2.788 1.00 82.75 118 ARG A CA 1
ATOM 937 C C . ARG A 1 118 ? 10.848 10.263 -2.270 1.00 82.75 118 ARG A C 1
ATOM 939 O O . ARG A 1 118 ? 11.395 11.346 -2.065 1.00 82.75 118 ARG A O 1
ATOM 946 N N . ILE A 1 119 ? 9.548 10.073 -2.085 1.00 92.62 119 ILE A N 1
ATOM 947 C CA . ILE A 1 119 ? 8.686 11.129 -1.558 1.00 92.62 119 ILE A CA 1
ATOM 948 C C . ILE A 1 119 ? 9.072 11.452 -0.109 1.00 92.62 119 ILE A C 1
ATOM 950 O O . ILE A 1 119 ? 9.581 10.595 0.613 1.00 92.62 119 ILE A O 1
ATOM 954 N N . MET A 1 120 ? 8.765 12.668 0.327 1.00 93.38 120 MET A N 1
ATOM 955 C CA . MET A 1 120 ? 8.795 13.045 1.735 1.00 93.38 120 MET A CA 1
ATOM 956 C C . MET A 1 120 ? 7.391 13.431 2.174 1.00 93.38 120 MET A C 1
ATOM 958 O O . MET A 1 120 ? 6.631 14.018 1.399 1.00 93.38 120 MET A O 1
ATOM 962 N N . LEU A 1 121 ? 7.056 13.103 3.418 1.00 95.38 121 LEU A N 1
ATOM 963 C CA . LEU A 1 121 ? 5.802 13.510 4.032 1.00 95.38 121 LEU A CA 1
ATOM 964 C C . LEU A 1 121 ? 6.064 14.624 5.044 1.00 95.38 121 LEU A C 1
ATOM 966 O O . LEU A 1 121 ? 6.995 14.540 5.842 1.00 95.38 121 LEU A O 1
ATOM 970 N N . ASN A 1 122 ? 5.223 15.655 5.032 1.00 95.50 122 ASN A N 1
ATOM 971 C CA . ASN A 1 122 ? 5.252 16.713 6.040 1.00 95.50 122 ASN A CA 1
ATOM 972 C C . ASN A 1 122 ? 4.604 16.260 7.362 1.00 95.50 122 ASN A C 1
ATOM 974 O O . ASN A 1 122 ? 4.914 16.780 8.431 1.00 95.50 122 ASN A O 1
ATOM 978 N N . ASN A 1 123 ? 3.674 15.305 7.292 1.00 95.62 123 ASN A N 1
ATOM 979 C CA . ASN A 1 123 ? 2.959 14.763 8.443 1.00 95.62 123 ASN A CA 1
ATOM 980 C C . ASN A 1 123 ? 2.514 13.313 8.173 1.00 95.62 123 ASN A C 1
ATOM 982 O O . ASN A 1 123 ? 2.829 12.737 7.135 1.00 95.62 123 ASN A O 1
ATOM 986 N N . SER A 1 124 ? 1.780 12.717 9.108 1.00 96.50 124 SER A N 1
ATOM 987 C CA . SER A 1 124 ? 1.211 11.383 8.938 1.00 96.50 124 SER A CA 1
ATOM 988 C C . SER A 1 124 ? 0.123 11.365 7.871 1.00 96.50 124 SER A C 1
ATOM 990 O O . SER A 1 124 ? -0.636 12.325 7.729 1.00 96.50 124 SER A O 1
ATOM 992 N N . LEU A 1 125 ? 0.013 10.235 7.175 1.00 97.44 125 LEU A N 1
ATOM 993 C CA . LEU A 1 125 ? -1.192 9.868 6.449 1.00 97.44 125 LEU A CA 1
ATOM 994 C C . LEU A 1 125 ? -2.410 9.987 7.368 1.00 97.44 125 LEU A C 1
ATOM 996 O O . LEU A 1 125 ? -2.329 9.722 8.570 1.00 97.44 125 LEU A O 1
ATOM 1000 N N . THR A 1 126 ? -3.553 10.337 6.791 1.00 97.81 126 THR A N 1
ATOM 1001 C CA . THR A 1 126 ? -4.833 10.294 7.503 1.00 97.81 126 THR A CA 1
ATOM 1002 C C . THR A 1 126 ? -5.898 9.646 6.638 1.00 97.81 126 THR A C 1
ATOM 1004 O O . THR A 1 126 ? -5.834 9.721 5.411 1.00 97.81 126 THR A O 1
ATOM 1007 N N . ILE A 1 127 ? -6.867 9.007 7.289 1.00 97.88 127 ILE A N 1
ATOM 1008 C CA . ILE A 1 127 ? -8.087 8.506 6.664 1.00 97.88 127 ILE A CA 1
ATOM 1009 C C . ILE A 1 127 ? -9.252 9.234 7.322 1.00 97.88 127 ILE A C 1
ATOM 1011 O O . ILE A 1 127 ? -9.439 9.121 8.528 1.00 97.88 127 ILE A O 1
ATOM 1015 N N . ASN A 1 128 ? -10.014 9.994 6.540 1.00 96.31 128 ASN A N 1
ATOM 1016 C CA . ASN A 1 128 ? -11.198 10.711 7.007 1.00 96.31 128 ASN A CA 1
ATOM 1017 C C . ASN A 1 128 ? -12.274 10.658 5.928 1.00 96.31 128 ASN A C 1
ATOM 1019 O O . ASN A 1 128 ? -11.981 10.950 4.771 1.00 96.31 128 ASN A O 1
ATOM 1023 N N . ASN A 1 129 ? -13.518 10.336 6.294 1.00 94.00 129 ASN A N 1
ATOM 1024 C CA . ASN A 1 129 ? -14.648 10.263 5.357 1.00 94.00 129 ASN A CA 1
ATOM 1025 C C . ASN A 1 129 ? -14.314 9.429 4.102 1.00 94.00 129 ASN A C 1
ATOM 1027 O O . ASN A 1 129 ? -14.450 9.914 2.975 1.00 94.00 129 ASN A O 1
ATOM 1031 N N . SER A 1 130 ? -13.783 8.217 4.311 1.00 95.81 130 SER A N 1
ATOM 1032 C CA . SER A 1 130 ? -13.382 7.282 3.243 1.00 95.81 130 SER A CA 1
ATOM 1033 C C . SER A 1 130 ? -12.320 7.817 2.273 1.00 95.81 130 SER A C 1
ATOM 1035 O O . SER A 1 130 ? -12.185 7.345 1.143 1.00 95.81 130 SER A O 1
ATOM 1037 N N . ARG A 1 131 ? -11.563 8.834 2.692 1.00 97.56 131 ARG A N 1
ATOM 1038 C CA . ARG A 1 131 ? -10.542 9.499 1.884 1.00 97.56 131 ARG A CA 1
ATOM 1039 C C . ARG A 1 131 ? -9.200 9.445 2.587 1.00 97.56 131 ARG A C 1
ATOM 1041 O O . ARG A 1 131 ? -9.095 9.783 3.764 1.00 97.56 131 ARG A O 1
ATOM 1048 N N . ILE A 1 132 ? -8.174 9.073 1.832 1.00 98.44 132 ILE A N 1
ATOM 1049 C CA . ILE A 1 132 ? -6.782 9.092 2.268 1.00 98.44 132 ILE A CA 1
ATOM 1050 C C . ILE A 1 132 ? -6.193 10.461 1.925 1.00 98.44 132 ILE A C 1
ATOM 1052 O O . ILE A 1 132 ? -6.248 10.880 0.768 1.00 98.44 132 ILE A O 1
ATOM 1056 N N . THR A 1 133 ? -5.580 11.129 2.896 1.00 98.31 133 THR A N 1
ATOM 1057 C CA . THR A 1 133 ? -4.796 12.350 2.671 1.00 98.31 133 THR A CA 1
ATOM 1058 C C . THR A 1 133 ? -3.313 12.038 2.813 1.00 98.31 133 THR A C 1
ATOM 1060 O O . THR A 1 133 ? -2.878 11.514 3.841 1.00 98.31 133 THR A O 1
ATOM 1063 N N . VAL A 1 134 ? -2.534 12.388 1.788 1.00 98.00 134 VAL A N 1
ATOM 1064 C CA . VAL A 1 134 ? -1.071 12.280 1.776 1.00 98.00 134 VAL A CA 1
ATOM 1065 C C . VAL A 1 134 ? -0.475 13.693 1.795 1.00 98.00 134 VAL A C 1
ATOM 1067 O O . VAL A 1 134 ? -0.584 14.397 0.786 1.00 98.00 134 VAL A O 1
ATOM 1070 N N . PRO A 1 135 ? 0.143 14.128 2.908 1.00 97.31 135 PRO A N 1
ATOM 1071 C CA . PRO A 1 135 ? 0.737 15.458 3.025 1.00 97.31 135 PRO A CA 1
ATOM 1072 C C . PRO A 1 135 ? 2.173 15.443 2.490 1.00 97.31 135 PRO A C 1
ATOM 1074 O O . PRO A 1 135 ? 3.117 15.152 3.224 1.00 97.31 135 PRO A O 1
ATOM 1077 N N . PHE A 1 136 ? 2.352 15.738 1.207 1.00 96.69 136 PHE A N 1
ATOM 1078 C CA . PHE A 1 136 ? 3.665 15.787 0.572 1.00 96.69 136 PHE A CA 1
ATOM 1079 C C . PHE A 1 136 ? 4.489 16.976 1.068 1.00 96.69 136 PHE A C 1
ATOM 1081 O O . PHE A 1 136 ? 3.979 18.082 1.246 1.00 96.69 136 PHE A O 1
ATOM 1088 N N . LEU A 1 137 ? 5.788 16.740 1.233 1.00 95.38 137 LEU A N 1
ATOM 1089 C CA . LEU A 1 137 ? 6.801 17.757 1.478 1.00 95.38 137 LEU A CA 1
ATOM 1090 C C . LEU A 1 137 ? 7.758 17.817 0.287 1.00 95.38 137 LEU A C 1
ATOM 1092 O O . LEU A 1 137 ? 8.307 16.801 -0.141 1.00 95.38 137 LEU A O 1
ATOM 1096 N N . THR A 1 138 ? 7.989 19.022 -0.218 1.00 92.62 138 THR A N 1
ATOM 1097 C CA . THR A 1 138 ? 9.034 19.321 -1.202 1.00 92.62 138 THR A CA 1
ATOM 1098 C C . THR A 1 138 ? 10.031 20.318 -0.617 1.00 92.62 138 THR A C 1
ATOM 1100 O O . THR A 1 138 ? 9.894 20.758 0.522 1.00 92.62 138 THR A O 1
ATOM 1103 N N . GLN A 1 139 ? 11.042 20.706 -1.398 1.00 90.25 139 GLN A N 1
ATOM 1104 C CA . GLN A 1 139 ? 11.983 21.749 -0.980 1.00 90.25 139 GLN A CA 1
ATOM 1105 C C . GLN A 1 139 ? 11.319 23.123 -0.805 1.00 90.25 139 GLN A C 1
ATOM 1107 O O . GLN A 1 139 ? 11.836 23.952 -0.063 1.00 90.25 139 GLN A O 1
ATOM 1112 N N . THR A 1 140 ? 10.210 23.378 -1.503 1.00 91.31 140 THR A N 1
ATOM 1113 C CA . THR A 1 140 ? 9.616 24.718 -1.623 1.00 91.31 140 THR A CA 1
ATOM 1114 C C . THR A 1 140 ? 8.237 24.833 -0.995 1.00 91.31 140 THR A C 1
ATOM 1116 O O . THR A 1 140 ? 7.811 25.937 -0.675 1.00 91.31 140 THR A O 1
ATOM 1119 N N . GLU A 1 141 ? 7.528 23.720 -0.823 1.00 93.88 141 GLU A N 1
ATOM 1120 C CA . GLU A 1 141 ? 6.143 23.731 -0.366 1.00 93.88 141 GLU A CA 1
ATOM 1121 C C . GLU A 1 141 ? 5.713 22.418 0.292 1.00 93.88 141 GLU A C 1
ATOM 1123 O O . GLU A 1 141 ? 6.289 21.347 0.068 1.00 93.88 141 GLU A O 1
ATOM 1128 N N . VAL A 1 142 ? 4.639 22.533 1.069 1.00 95.31 142 VAL A N 1
ATOM 1129 C CA . VAL A 1 142 ? 3.829 21.421 1.558 1.00 95.31 142 VAL A CA 1
ATOM 1130 C C . VAL A 1 142 ? 2.510 21.460 0.807 1.00 95.31 142 VAL A C 1
ATOM 1132 O O . VAL A 1 142 ? 1.855 22.501 0.779 1.00 95.31 142 VAL A O 1
ATOM 1135 N N . PHE A 1 143 ? 2.097 20.329 0.247 1.00 95.44 143 PHE A N 1
ATOM 1136 C CA . PHE A 1 143 ? 0.783 20.197 -0.372 1.00 95.44 143 PHE A CA 1
ATOM 1137 C C . PHE A 1 143 ? 0.161 18.848 -0.036 1.00 95.44 143 PHE A C 1
ATOM 1139 O O . PHE A 1 143 ? 0.848 17.858 0.212 1.00 95.44 143 PHE A O 1
ATOM 1146 N N . GLU A 1 144 ? -1.163 18.793 -0.046 1.00 96.56 144 GLU A N 1
ATOM 1147 C CA . GLU A 1 144 ? -1.911 17.566 0.199 1.00 96.56 144 GLU A CA 1
ATOM 1148 C C . GLU A 1 144 ? -2.403 16.982 -1.123 1.00 96.56 144 GLU A C 1
ATOM 1150 O O . GLU A 1 144 ? -2.861 17.705 -2.008 1.00 96.56 144 GLU A O 1
ATOM 1155 N N . ARG A 1 145 ? -2.325 15.656 -1.258 1.00 97.50 145 ARG A N 1
ATOM 1156 C CA . ARG A 1 145 ? -3.073 14.921 -2.283 1.00 97.50 145 ARG A CA 1
ATOM 1157 C C . ARG A 1 145 ? -4.063 13.987 -1.627 1.00 97.50 145 ARG A C 1
ATOM 1159 O O . ARG A 1 145 ? -3.773 13.379 -0.596 1.00 97.50 145 ARG A O 1
ATOM 1166 N N . PHE A 1 146 ? -5.205 13.845 -2.278 1.00 97.94 146 PHE A N 1
ATOM 1167 C CA . PHE A 1 146 ? -6.316 13.053 -1.790 1.00 97.94 146 PHE A CA 1
ATOM 1168 C C . PHE A 1 146 ? -6.500 11.813 -2.648 1.00 97.94 146 PHE A C 1
ATOM 1170 O O . PHE A 1 146 ? -6.419 11.883 -3.874 1.00 97.94 146 PHE A O 1
ATOM 1177 N N . TYR A 1 147 ? -6.787 10.691 -2.003 1.00 98.31 147 TYR A N 1
ATOM 1178 C CA . TYR A 1 147 ? -7.013 9.421 -2.670 1.00 98.31 147 TYR A CA 1
ATOM 1179 C C . TYR A 1 147 ? -8.263 8.746 -2.128 1.00 98.31 147 TYR A C 1
ATOM 1181 O O . TYR A 1 147 ? -8.623 8.911 -0.961 1.00 98.31 147 TYR A O 1
ATOM 1189 N N . VAL A 1 148 ? -8.918 7.982 -2.991 1.00 97.81 148 VAL A N 1
ATOM 1190 C CA . VAL A 1 148 ? -10.106 7.191 -2.670 1.00 97.81 148 VAL A CA 1
ATOM 1191 C C . VAL A 1 148 ? -9.942 5.779 -3.202 1.00 97.81 148 VAL A C 1
ATOM 1193 O O . VAL A 1 148 ? -9.117 5.521 -4.084 1.00 97.81 148 VAL A O 1
ATOM 1196 N N . ILE A 1 149 ? -10.743 4.870 -2.661 1.00 96.75 149 ILE A N 1
ATOM 1197 C CA . ILE A 1 149 ? -10.906 3.536 -3.221 1.00 96.75 149 ILE A CA 1
ATOM 1198 C C . ILE A 1 149 ? -11.942 3.604 -4.342 1.00 96.75 149 ILE A C 1
ATOM 1200 O O . ILE A 1 149 ? -13.028 4.148 -4.162 1.00 96.75 149 ILE A O 1
ATOM 1204 N N . ASP A 1 150 ? -11.599 3.035 -5.492 1.00 95.19 150 ASP A N 1
ATOM 1205 C CA . ASP A 1 150 ? -12.502 2.832 -6.620 1.00 95.19 150 ASP A CA 1
ATOM 1206 C C . ASP A 1 150 ? -12.436 1.359 -7.038 1.00 95.19 150 ASP A C 1
ATOM 1208 O O . ASP A 1 150 ? -11.485 0.912 -7.685 1.00 95.19 150 ASP A O 1
ATOM 1212 N N . GLY A 1 151 ? -13.411 0.572 -6.582 1.00 93.00 151 GLY A N 1
ATOM 1213 C CA . GLY A 1 151 ? -13.409 -0.878 -6.754 1.00 93.00 151 GLY A CA 1
ATOM 1214 C C . GLY A 1 151 ? -12.178 -1.519 -6.109 1.00 93.00 151 GLY A C 1
ATOM 1215 O O . GLY A 1 151 ? -12.033 -1.524 -4.891 1.00 93.00 151 GLY A O 1
ATOM 1216 N N . THR A 1 152 ? -11.284 -2.074 -6.929 1.00 94.38 152 THR A N 1
ATOM 1217 C CA . THR A 1 152 ? -10.079 -2.784 -6.469 1.00 94.38 152 THR A CA 1
ATOM 1218 C C . THR A 1 152 ? -8.805 -1.942 -6.540 1.00 94.38 152 THR A C 1
ATOM 1220 O O . THR A 1 152 ? -7.712 -2.496 -6.447 1.00 94.38 152 THR A O 1
ATOM 1223 N N . THR A 1 153 ? -8.904 -0.627 -6.743 1.00 95.75 153 THR A N 1
ATOM 1224 C CA . THR A 1 153 ? -7.749 0.265 -6.932 1.00 95.75 153 THR A CA 1
ATOM 1225 C C . THR A 1 153 ? -7.841 1.513 -6.062 1.00 95.75 153 THR A C 1
ATOM 1227 O O . THR A 1 153 ? -8.925 2.014 -5.773 1.00 95.75 153 THR A O 1
ATOM 1230 N N . VAL A 1 154 ? -6.682 2.025 -5.646 1.00 96.62 154 VAL A N 1
ATOM 1231 C CA . VAL A 1 154 ? -6.551 3.374 -5.089 1.00 96.62 154 VAL A CA 1
ATOM 1232 C C . VAL A 1 154 ? -6.383 4.371 -6.233 1.00 96.62 154 VAL A C 1
ATOM 1234 O O . VAL A 1 154 ? -5.519 4.192 -7.090 1.00 96.62 154 VAL A O 1
ATOM 1237 N N . LYS A 1 155 ? -7.165 5.454 -6.231 1.00 95.88 155 LYS A N 1
ATOM 1238 C CA . LYS A 1 155 ? -7.085 6.521 -7.240 1.00 95.88 155 LYS A CA 1
ATOM 1239 C C . LYS A 1 155 ? -6.896 7.887 -6.602 1.00 95.88 155 LYS A C 1
ATOM 1241 O O . LYS A 1 155 ? -7.441 8.157 -5.536 1.00 95.88 155 LYS A O 1
ATOM 1246 N N . SER A 1 156 ? -6.134 8.751 -7.272 1.00 94.81 156 SER A N 1
ATOM 1247 C CA . SER A 1 156 ? -6.033 10.167 -6.903 1.00 94.81 156 SER A CA 1
ATOM 1248 C C . SER A 1 156 ? -7.333 10.879 -7.252 1.00 94.81 156 SER A C 1
ATOM 1250 O O . SER A 1 156 ? -7.849 10.710 -8.357 1.00 94.81 156 SER A O 1
ATOM 1252 N N . LEU A 1 157 ? -7.816 11.720 -6.345 1.00 89.19 157 LEU A N 1
ATOM 1253 C CA . LEU A 1 157 ? -8.765 12.772 -6.682 1.00 89.19 157 LEU A CA 1
ATOM 1254 C C . LEU A 1 157 ? -7.966 13.921 -7.308 1.00 89.19 157 LEU A C 1
ATOM 1256 O O . LEU A 1 157 ? -6.943 14.323 -6.747 1.00 89.19 157 LEU A O 1
ATOM 1260 N N . GLN A 1 158 ? -8.373 14.360 -8.500 1.00 68.44 158 GLN A N 1
ATOM 1261 C CA . GLN A 1 158 ? -7.867 15.586 -9.126 1.00 68.44 158 GLN A CA 1
ATOM 1262 C C . GLN A 1 158 ? -8.614 16.801 -8.586 1.00 68.44 158 GLN A C 1
ATOM 1264 O O . GLN A 1 158 ? -9.825 16.658 -8.300 1.00 68.44 158 GLN A O 1
#

Sequence (158 aa):
MTREVFTPEKRAWCNRWKTLQNATYTVPTNFEPNAEYITVTLNNGRYQREDSRFFVELVNEKGWLAFGDLNNDGKEDVAAIFGVSLDPDGKKVATYLTAVLDIDGKAQALTPVRLGERIMLNNSLTINNSRITVPFLTQTEVFERFYVIDGTTVKSLQ

Nearest PDB structures (foldseek):
  6dsz-assembly1_A  TM=6.413E-01  e=5.178E-02  Homo sapiens
  8d7y-assembly1_A  TM=4.967E-01  e=2.107E-02  Homo sapiens
  8tl6-assembly1_A  TM=4.833E-01  e=4.658E-02  Homo sapiens
  8t27-assembly1_A  TM=4.888E-01  e=1.449E+00  Porphyromonas gingivalis
  8t1y-assembly1_A  TM=5.066E-01  e=1.990E+00  Porphyromonas gingivalis

Mean predicted aligned error: 4.73 Å

Secondary structure (DSSP, 8-state):
-------HHHHHHHHHHHHHHTSEEEEESSSSTT--EEEEE-BTTEEE-TTSS-EEEE--STTSEEEE-SSSSSS-EEEEEEEEE-STTS--EEEEEEEEEEETTEEEEPBPEEEEES-EESS--EEETTEEEEEEE-SS-EEEEEEEEETTEEEE--

pLDDT: mean 91.35, std 9.23, range [39.69, 98.44]

Radius of gyration: 15.89 Å; Cα contacts (8 Å, |Δi|>4): 355; chains: 1; bounding box: 40×40×55 Å

Organism: NCBI:txid2107694

Foldseek 3Di:
DDDDPCDPVNVVVVVVLQQQQQAKAWDFPDDDPPTDTDIDGHHRQKDADPVLQKIKGFDPDAQQKEWADQPPPPDIKMWTKMWIGRGNVSPWIWIWIWIFDCDVNGTDIAAIDTPGTPWDAPHHWYADPSKIWTFTDDPPDTDIWIWHDDPRYIDTDD